Protein AF-A0A1R4EDB8-F1 (afdb_monomer_lite)

pLDDT: mean 90.73, std 8.74, range [51.84, 97.62]

Sequence (101 aa):
MTDIATTRQLIMDQAQLDLRPDNAESTWFLLGTLGCHLCDEAENTLRLFSGVVPITLQKVDIADFDEALMNQFATIIPVVLTPTQQLNYPFSVADLMAHGV

Secondary structure (DSSP, 8-state):
---HHHHHHHHHHHS-----TTTTTT-EEEEE-TT-HHHHHHHHHHHHHHTTS---EEEEEGGGS-HHHHHHHTTT-SEEE-SS-EEESS--HHHHHHH--

Foldseek 3Di:
DDALQVLLVLQVVQFPDPDDPVCSLQEKEFEDAPPDPVSVVVVVQVVVLCVVPPGHYDYGYLVSHDPVSSVVCVVQPGWMRGSHDIDTPPDHSVNCVVVPD

Radius of gyration: 12.65 Å; chains: 1; bounding box: 30×30×31 Å

InterPro domains:
  IPR008554 Glutaredoxin-like [PF05768] (30-90)
  IPR036249 Thioredoxin-like superfamily [SSF52833] (30-89)

Organism: NCBI:txid1945520

Structure (mmCIF, N/CA/C/O backbone):
data_AF-A0A1R4EDB8-F1
#
_entry.id   AF-A0A1R4EDB8-F1
#
loop_
_atom_site.group_PDB
_atom_site.id
_atom_site.type_symbol
_atom_site.label_atom_id
_atom_site.label_alt_id
_atom_site.label_comp_id
_atom_site.label_asym_id
_atom_site.label_entity_id
_atom_site.label_seq_id
_atom_site.pdbx_PDB_ins_code
_atom_site.Cartn_x
_atom_site.Cartn_y
_atom_site.Cartn_z
_atom_site.occupancy
_atom_site.B_iso_or_equiv
_atom_site.auth_seq_id
_atom_site.auth_comp_id
_atom_site.auth_asym_id
_atom_site.auth_atom_id
_atom_site.pdbx_PDB_model_num
ATOM 1 N N . MET A 1 1 ? 6.449 8.536 15.105 1.00 53.69 1 MET A N 1
ATOM 2 C CA . MET A 1 1 ? 6.848 7.803 13.888 1.00 53.69 1 MET A CA 1
ATOM 3 C C . MET A 1 1 ? 7.271 6.425 14.331 1.00 53.69 1 MET A C 1
ATOM 5 O O . MET A 1 1 ? 8.303 6.295 14.976 1.00 53.69 1 MET A O 1
ATOM 9 N N . THR A 1 2 ? 6.404 5.448 14.110 1.00 65.56 2 THR A N 1
ATOM 10 C CA . THR A 1 2 ? 6.689 4.033 14.349 1.00 65.56 2 THR A CA 1
ATOM 11 C C . THR A 1 2 ? 7.628 3.549 13.241 1.00 65.56 2 THR A C 1
ATOM 13 O O . THR A 1 2 ? 7.486 3.988 12.101 1.00 65.56 2 THR A O 1
ATOM 16 N N . ASP A 1 3 ? 8.619 2.721 13.568 1.00 88.19 3 ASP A N 1
ATOM 17 C CA . ASP A 1 3 ? 9.519 2.148 12.561 1.00 88.19 3 ASP A CA 1
ATOM 18 C C . ASP A 1 3 ? 8.758 1.207 11.607 1.00 88.19 3 ASP A C 1
ATOM 20 O O . ASP A 1 3 ? 7.725 0.640 11.978 1.00 88.19 3 ASP A O 1
ATOM 24 N N . ILE A 1 4 ? 9.270 1.039 10.382 1.00 88.88 4 ILE A N 1
ATOM 25 C CA . ILE A 1 4 ? 8.633 0.245 9.325 1.00 88.88 4 ILE A CA 1
ATOM 26 C C . ILE A 1 4 ? 8.313 -1.184 9.775 1.00 88.88 4 ILE A C 1
ATOM 28 O O . ILE A 1 4 ? 7.231 -1.685 9.470 1.00 88.88 4 ILE A O 1
ATOM 32 N N . ALA A 1 5 ? 9.201 -1.819 10.548 1.00 89.88 5 ALA A N 1
ATOM 33 C CA . ALA A 1 5 ? 8.997 -3.184 11.023 1.00 89.88 5 ALA A CA 1
ATOM 34 C C . ALA A 1 5 ? 7.781 -3.271 11.956 1.00 89.88 5 ALA A C 1
ATOM 36 O O . ALA A 1 5 ? 6.927 -4.144 11.805 1.00 89.88 5 ALA A O 1
ATOM 37 N N . THR A 1 6 ? 7.651 -2.313 12.876 1.00 92.00 6 THR A N 1
ATOM 38 C CA . THR A 1 6 ? 6.518 -2.253 13.804 1.00 92.00 6 THR A CA 1
ATOM 39 C C . THR A 1 6 ? 5.214 -1.957 13.072 1.00 92.00 6 THR A C 1
ATOM 41 O O . THR A 1 6 ? 4.203 -2.599 13.344 1.00 92.00 6 THR A O 1
ATOM 44 N N . THR A 1 7 ? 5.223 -1.017 12.123 1.00 93.12 7 THR A N 1
ATOM 45 C CA . THR A 1 7 ? 4.039 -0.711 11.307 1.00 93.12 7 THR A CA 1
ATOM 46 C C . THR A 1 7 ? 3.568 -1.941 10.533 1.00 93.12 7 THR A C 1
ATOM 48 O O . THR A 1 7 ? 2.379 -2.253 10.544 1.00 93.12 7 THR A O 1
ATOM 51 N N . ARG A 1 8 ? 4.494 -2.684 9.912 1.00 93.06 8 ARG A N 1
ATOM 52 C CA . ARG A 1 8 ? 4.177 -3.936 9.208 1.00 93.06 8 ARG A CA 1
ATOM 53 C C . ARG A 1 8 ? 3.583 -4.981 10.148 1.00 93.06 8 ARG A C 1
ATOM 55 O O . ARG A 1 8 ? 2.574 -5.583 9.799 1.00 93.06 8 ARG A O 1
ATOM 62 N N . GLN A 1 9 ? 4.155 -5.151 11.340 1.00 91.19 9 GLN A N 1
ATOM 63 C CA . GLN A 1 9 ? 3.640 -6.101 12.326 1.00 91.19 9 GLN A CA 1
ATOM 64 C C . GLN A 1 9 ? 2.212 -5.759 12.775 1.00 91.19 9 GLN A C 1
ATOM 66 O O . GLN A 1 9 ? 1.386 -6.661 12.886 1.00 91.19 9 GLN A O 1
ATOM 71 N N . LEU A 1 10 ? 1.914 -4.475 12.999 1.00 93.19 10 LEU A N 1
ATOM 72 C CA . LEU A 1 10 ? 0.565 -4.017 13.356 1.00 93.19 10 LEU A CA 1
ATOM 73 C C . LEU A 1 10 ? -0.441 -4.285 12.235 1.00 93.19 10 LEU A C 1
ATOM 75 O O . LEU A 1 10 ? -1.553 -4.732 12.495 1.00 93.19 10 LEU A O 1
ATOM 79 N N . ILE A 1 11 ? -0.038 -4.067 10.984 1.00 93.12 11 ILE A N 1
ATOM 80 C CA . ILE A 1 11 ? -0.884 -4.373 9.828 1.00 93.12 11 ILE A CA 1
ATOM 81 C C . ILE A 1 11 ? -1.133 -5.871 9.724 1.00 93.12 11 ILE A C 1
ATOM 83 O O . ILE A 1 11 ? -2.267 -6.257 9.505 1.00 93.12 11 ILE A O 1
ATOM 87 N N . MET A 1 12 ? -0.122 -6.721 9.905 1.00 91.00 12 MET A N 1
ATOM 88 C CA . MET A 1 12 ? -0.315 -8.176 9.867 1.00 91.00 12 MET A CA 1
ATOM 89 C C . MET A 1 12 ? -1.199 -8.697 11.010 1.00 91.00 12 MET A C 1
ATOM 91 O O . MET A 1 12 ? -1.857 -9.716 10.841 1.00 91.00 12 MET A O 1
ATOM 95 N N . ASP A 1 13 ? -1.199 -8.024 12.163 1.00 91.31 13 ASP A N 1
ATOM 96 C CA . ASP A 1 13 ? -2.040 -8.376 13.314 1.00 91.31 13 ASP A CA 1
ATOM 97 C C . ASP A 1 13 ? -3.514 -7.989 13.098 1.00 91.31 13 ASP A C 1
ATOM 99 O O . ASP A 1 13 ? -4.415 -8.749 13.448 1.00 91.31 13 ASP A O 1
ATOM 103 N N . GLN A 1 14 ? -3.762 -6.824 12.487 1.00 91.94 14 GLN A N 1
ATOM 104 C CA . GLN A 1 14 ? -5.114 -6.269 12.333 1.00 91.94 14 GLN A CA 1
ATOM 105 C C . GLN A 1 14 ? -5.759 -6.582 10.985 1.00 91.94 14 GLN A C 1
ATOM 107 O O . GLN A 1 14 ? -6.972 -6.772 10.898 1.00 91.94 14 GLN A O 1
ATOM 112 N N . ALA A 1 15 ? -4.963 -6.652 9.921 1.00 83.69 15 ALA A N 1
ATOM 113 C CA . ALA A 1 15 ? -5.429 -7.114 8.631 1.00 83.69 15 ALA A CA 1
ATOM 114 C C . ALA A 1 15 ? -5.607 -8.626 8.743 1.00 83.69 15 ALA A C 1
ATOM 116 O O . ALA A 1 15 ? -4.628 -9.360 8.849 1.00 83.69 15 ALA A O 1
ATOM 117 N N . GLN A 1 16 ? -6.854 -9.090 8.737 1.00 74.88 16 GLN A N 1
ATOM 118 C CA . GLN A 1 16 ? -7.228 -10.508 8.757 1.00 74.88 16 GLN A CA 1
ATOM 119 C C . GLN A 1 16 ? -6.817 -11.214 7.446 1.00 74.88 16 GLN A C 1
ATOM 121 O O . GLN A 1 16 ? -7.650 -11.715 6.695 1.00 74.88 16 GLN A O 1
ATOM 126 N N . LEU A 1 17 ? -5.526 -11.192 7.123 1.00 77.19 17 LEU A N 1
ATOM 127 C CA . LEU A 1 17 ? -4.947 -11.721 5.900 1.00 77.19 17 LEU A CA 1
ATOM 128 C C . LEU A 1 17 ? -4.512 -13.167 6.132 1.00 77.19 17 LEU A C 1
ATOM 130 O O . LEU A 1 17 ? -3.736 -13.455 7.042 1.00 77.19 17 LEU A O 1
ATOM 134 N N . ASP A 1 18 ? -4.913 -14.063 5.235 1.00 72.88 18 ASP A N 1
ATOM 135 C CA . ASP A 1 18 ? -4.371 -15.422 5.157 1.00 72.88 18 ASP A CA 1
ATOM 136 C C . ASP A 1 18 ? -2.971 -15.409 4.506 1.00 72.88 18 ASP A C 1
ATOM 138 O O . ASP A 1 18 ? -2.756 -15.910 3.395 1.00 72.88 18 ASP A O 1
ATOM 142 N N . LEU A 1 19 ? -1.999 -14.789 5.182 1.00 76.75 19 LEU A N 1
ATOM 143 C CA . LEU A 1 19 ? -0.596 -14.814 4.767 1.00 76.75 19 LEU A CA 1
ATOM 144 C C . LEU A 1 19 ? 0.005 -16.181 5.074 1.00 76.75 19 LEU A C 1
ATOM 146 O O . LEU A 1 19 ? -0.163 -16.724 6.169 1.00 76.75 19 LEU A O 1
ATOM 150 N N . ARG A 1 20 ? 0.777 -16.726 4.132 1.00 77.12 20 ARG A N 1
ATOM 151 C CA . ARG A 1 20 ? 1.587 -17.893 4.462 1.00 77.12 20 ARG A CA 1
ATOM 152 C C . ARG A 1 20 ? 2.790 -17.444 5.303 1.00 77.12 20 ARG A C 1
ATOM 154 O O . ARG A 1 20 ? 3.409 -16.427 4.984 1.00 77.12 20 ARG A O 1
ATOM 161 N N . PRO A 1 21 ? 3.169 -18.192 6.352 1.00 72.44 21 PRO A N 1
ATOM 162 C CA . PRO A 1 21 ? 4.286 -17.795 7.205 1.00 72.44 21 PRO A CA 1
ATOM 163 C C . PRO A 1 21 ? 5.614 -17.692 6.443 1.00 72.44 21 PRO A C 1
ATOM 165 O O . PRO A 1 21 ? 6.483 -16.920 6.830 1.00 72.44 21 PRO A O 1
ATOM 168 N N . ASP A 1 22 ? 5.780 -18.451 5.355 1.00 78.81 22 ASP A N 1
ATOM 169 C CA . ASP A 1 22 ? 7.010 -18.480 4.561 1.00 78.81 22 ASP A CA 1
ATOM 170 C C . ASP A 1 22 ? 7.242 -17.225 3.705 1.00 78.81 22 ASP A C 1
ATOM 172 O O . ASP A 1 22 ? 8.376 -16.994 3.287 1.00 78.81 22 ASP A O 1
ATOM 176 N N . ASN A 1 23 ? 6.217 -16.397 3.463 1.00 83.19 23 ASN A N 1
ATOM 177 C CA . ASN A 1 23 ? 6.337 -15.201 2.621 1.00 83.19 23 ASN A CA 1
ATOM 178 C C . ASN A 1 23 ? 5.775 -13.909 3.238 1.00 83.19 23 ASN A C 1
ATOM 180 O O . ASN A 1 23 ? 5.857 -12.856 2.597 1.00 83.19 23 ASN A O 1
ATOM 184 N N . ALA A 1 24 ? 5.244 -13.951 4.465 1.00 83.25 24 ALA A N 1
ATOM 185 C CA . ALA A 1 24 ? 4.696 -12.777 5.151 1.00 83.25 24 ALA A CA 1
ATOM 186 C C . ALA A 1 24 ? 5.713 -11.621 5.226 1.00 83.25 24 ALA A C 1
ATOM 188 O O . ALA A 1 24 ? 5.403 -10.488 4.855 1.00 83.25 24 ALA A O 1
ATOM 189 N N . GLU A 1 25 ? 6.966 -11.923 5.574 1.00 86.31 25 GLU A N 1
ATOM 190 C CA . GLU A 1 25 ? 8.049 -10.935 5.680 1.00 86.31 25 GLU A CA 1
ATOM 191 C C . GLU A 1 25 ? 8.318 -10.196 4.361 1.00 86.31 25 GLU A C 1
ATOM 193 O O . GLU A 1 25 ? 8.557 -8.989 4.356 1.00 86.31 25 GLU A O 1
ATOM 198 N N . SER A 1 26 ? 8.224 -10.899 3.229 1.00 90.62 26 SER A N 1
ATOM 199 C CA . SER A 1 26 ? 8.478 -10.354 1.889 1.00 90.62 26 SER A CA 1
ATOM 200 C C . SER A 1 26 ? 7.225 -9.798 1.204 1.00 90.62 26 SER A C 1
ATOM 202 O O . SER A 1 26 ? 7.308 -9.314 0.075 1.00 90.62 26 SER A O 1
ATOM 204 N N . THR A 1 27 ? 6.064 -9.867 1.861 1.00 93.62 27 THR A N 1
ATOM 205 C CA . THR A 1 27 ? 4.790 -9.413 1.296 1.00 93.62 27 THR A CA 1
ATOM 206 C C . THR A 1 27 ? 4.707 -7.889 1.279 1.00 93.62 27 THR A C 1
ATOM 208 O O . THR A 1 27 ? 5.052 -7.205 2.250 1.00 93.62 27 THR A O 1
ATOM 211 N N . TRP A 1 28 ? 4.231 -7.361 0.155 1.00 95.44 28 TRP A N 1
ATOM 212 C CA . TRP A 1 28 ? 3.928 -5.952 -0.043 1.00 95.44 28 TRP A CA 1
ATOM 213 C C . TRP A 1 28 ? 2.467 -5.697 0.313 1.00 95.44 28 T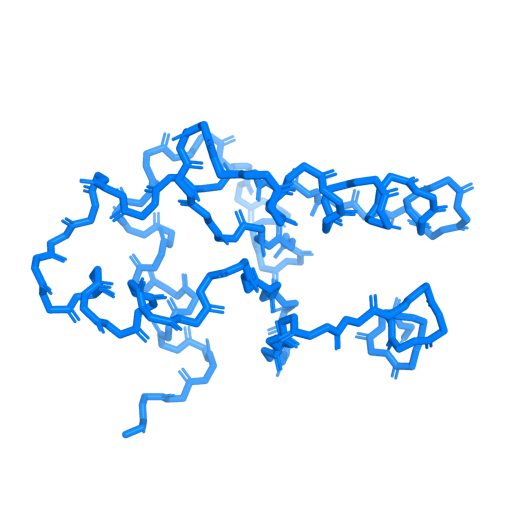RP A C 1
ATOM 215 O O . TRP A 1 28 ? 1.594 -6.476 -0.074 1.00 95.44 28 TRP A O 1
ATOM 225 N N . PHE A 1 29 ? 2.195 -4.590 0.998 1.00 96.00 29 PHE A N 1
ATOM 226 C CA . PHE A 1 29 ? 0.836 -4.174 1.337 1.00 96.00 29 PHE A CA 1
ATOM 227 C C . PHE A 1 29 ? 0.460 -2.910 0.571 1.00 96.00 29 PHE A C 1
ATOM 229 O O . PHE A 1 29 ? 1.207 -1.934 0.597 1.00 96.00 29 PHE A O 1
ATOM 236 N N . LEU A 1 30 ? -0.701 -2.917 -0.083 1.00 96.94 30 LEU A N 1
ATOM 237 C CA . LEU A 1 30 ? -1.368 -1.714 -0.572 1.00 96.94 30 LEU A CA 1
ATOM 238 C C . LEU A 1 30 ? -2.473 -1.352 0.421 1.00 96.94 30 LEU A C 1
ATOM 240 O O . LEU A 1 30 ? -3.513 -2.012 0.460 1.00 96.94 30 LEU A O 1
ATOM 244 N N . LEU A 1 31 ? -2.227 -0.313 1.212 1.00 97.44 31 LEU A N 1
ATOM 245 C CA . LEU A 1 31 ? -3.179 0.240 2.163 1.00 97.44 31 LEU A CA 1
ATOM 246 C C . LEU A 1 31 ? -4.108 1.223 1.454 1.00 97.44 31 LEU A C 1
ATOM 248 O O . LEU A 1 31 ? -3.648 2.154 0.783 1.00 97.44 31 LEU A O 1
ATOM 252 N N . GLY A 1 32 ? -5.408 1.040 1.636 1.00 96.62 32 GLY A N 1
ATOM 253 C CA . GLY A 1 32 ? -6.432 1.907 1.068 1.00 96.62 32 GLY A CA 1
ATOM 254 C C . GLY A 1 32 ? -7.782 1.677 1.728 1.00 96.62 32 GLY A C 1
ATOM 255 O O . GLY A 1 32 ? -7.861 1.056 2.780 1.00 96.62 32 GLY A O 1
ATOM 256 N N . THR A 1 33 ? -8.836 2.169 1.089 1.00 95.31 33 THR A N 1
ATOM 257 C CA . THR A 1 33 ? -10.227 1.880 1.452 1.00 95.31 33 THR A CA 1
ATOM 258 C C . THR A 1 33 ? -11.024 1.521 0.203 1.00 95.31 33 THR A C 1
ATOM 260 O O . THR A 1 33 ? -10.660 1.898 -0.919 1.00 95.31 33 THR A O 1
ATOM 263 N N . LEU A 1 34 ? -12.123 0.786 0.369 1.00 88.62 34 LEU A N 1
ATOM 264 C CA . LEU A 1 34 ? -13.050 0.516 -0.732 1.00 88.62 34 LEU A CA 1
ATOM 265 C C . LEU A 1 34 ? -13.627 1.815 -1.329 1.00 88.62 34 LEU A C 1
ATOM 267 O O . LEU A 1 34 ? -14.007 2.741 -0.617 1.00 88.62 34 LEU A O 1
ATOM 271 N N . GLY A 1 35 ? -13.723 1.873 -2.662 1.00 85.50 35 GLY A N 1
ATOM 272 C CA . GLY A 1 35 ? -14.277 3.027 -3.389 1.00 85.50 35 GLY A CA 1
ATOM 273 C C . GLY A 1 35 ? -13.329 4.226 -3.532 1.00 85.50 35 GLY A C 1
ATOM 274 O O . GLY A 1 35 ? -13.743 5.285 -4.004 1.00 85.50 35 GLY A O 1
ATOM 275 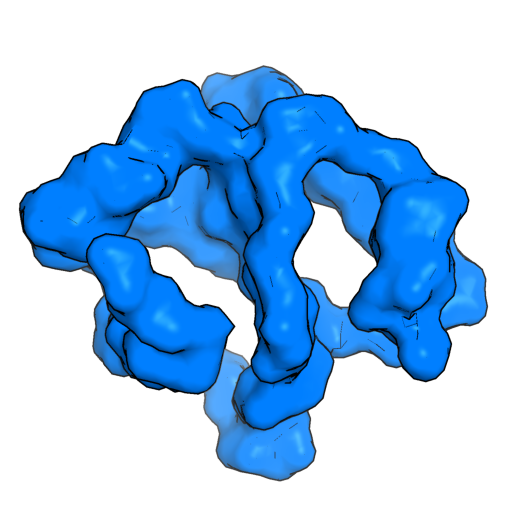N N . CYS A 1 36 ? -12.061 4.077 -3.146 1.00 91.44 36 CYS A N 1
ATOM 276 C CA . CYS A 1 36 ? -11.024 5.090 -3.301 1.00 91.44 36 CYS A CA 1
ATOM 277 C C . CYS A 1 36 ? -10.446 5.088 -4.730 1.00 91.44 36 CYS A C 1
ATOM 279 O O . CYS A 1 36 ? -9.681 4.199 -5.098 1.00 91.44 36 CYS A O 1
ATOM 281 N N . HIS A 1 37 ? -10.740 6.131 -5.516 1.00 93.94 37 HIS A N 1
ATOM 282 C CA . HIS A 1 37 ? -10.257 6.244 -6.900 1.00 93.94 37 HIS A CA 1
ATOM 283 C C . HIS A 1 37 ? -8.724 6.208 -7.016 1.00 93.94 37 HIS A C 1
ATOM 285 O O . HIS A 1 37 ? -8.181 5.485 -7.846 1.00 93.94 37 HIS A O 1
ATOM 291 N N . LEU A 1 38 ? -8.016 6.939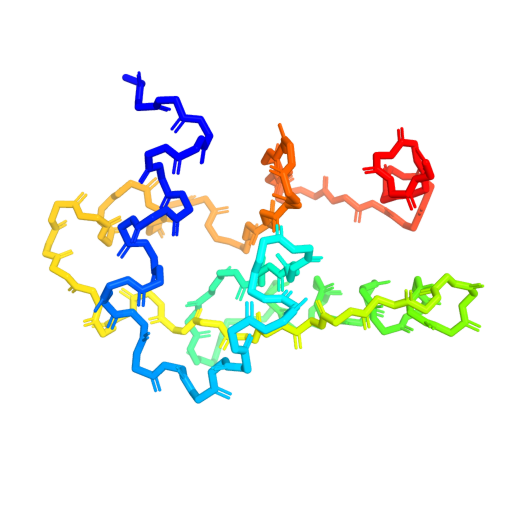 -6.147 1.00 95.88 38 LEU A N 1
ATOM 292 C CA . LEU A 1 38 ? -6.548 6.945 -6.134 1.00 95.88 38 LEU A CA 1
ATOM 293 C C . LEU A 1 38 ? -5.980 5.553 -5.832 1.00 95.88 38 LEU A C 1
ATOM 295 O O . LEU A 1 38 ? -4.931 5.179 -6.349 1.00 95.88 38 LEU A O 1
ATOM 299 N N . CYS A 1 39 ? -6.679 4.767 -5.015 1.00 95.75 39 CYS A N 1
ATOM 300 C CA . CYS A 1 39 ? -6.278 3.415 -4.663 1.00 95.75 39 CYS A CA 1
ATOM 301 C C . CYS A 1 39 ? -6.366 2.473 -5.876 1.00 95.75 39 CYS A C 1
ATOM 303 O O . CYS A 1 39 ? -5.488 1.626 -6.042 1.00 95.75 39 CYS A O 1
ATOM 305 N N . ASP A 1 40 ? -7.343 2.674 -6.768 1.00 94.81 40 ASP A N 1
ATOM 306 C CA . ASP A 1 40 ? -7.425 1.951 -8.045 1.00 94.81 40 ASP A CA 1
ATOM 307 C C . ASP A 1 40 ? -6.264 2.319 -8.990 1.00 94.81 40 ASP A C 1
ATOM 309 O O . ASP A 1 40 ? -5.716 1.454 -9.683 1.00 94.81 40 ASP A O 1
ATOM 313 N N . GLU A 1 41 ? -5.853 3.594 -9.015 1.00 96.56 41 GLU A N 1
ATOM 314 C CA . GLU A 1 41 ? -4.681 4.048 -9.781 1.00 96.56 41 GLU A CA 1
ATOM 315 C C . GLU A 1 41 ? -3.378 3.446 -9.240 1.00 96.56 41 GLU A C 1
ATOM 317 O O . GLU A 1 41 ? -2.579 2.891 -9.999 1.00 96.56 41 GLU A O 1
ATOM 322 N N . ALA A 1 42 ? -3.185 3.483 -7.922 1.00 97.19 42 ALA A N 1
ATOM 323 C CA . ALA A 1 42 ? -2.048 2.862 -7.251 1.00 97.19 42 ALA A CA 1
ATOM 324 C C . ALA A 1 42 ? -1.978 1.346 -7.515 1.00 97.19 42 ALA A C 1
ATOM 326 O O . ALA A 1 42 ? -0.904 0.807 -7.798 1.00 97.19 42 ALA A O 1
ATOM 327 N N . GLU A 1 43 ? -3.124 0.657 -7.489 1.00 95.69 43 GLU A N 1
ATOM 328 C CA . GLU A 1 43 ? -3.206 -0.768 -7.810 1.00 95.69 43 GLU A CA 1
ATOM 329 C C . GLU A 1 43 ? -2.846 -1.053 -9.277 1.00 95.69 43 GLU A C 1
ATOM 331 O O . GLU A 1 43 ? -2.153 -2.031 -9.556 1.00 95.69 43 GLU A O 1
ATOM 336 N N . ASN A 1 44 ? -3.254 -0.198 -10.225 1.00 96.00 44 ASN A N 1
ATOM 337 C CA . ASN A 1 44 ? -2.819 -0.304 -11.623 1.00 96.00 44 ASN A CA 1
ATOM 338 C C . ASN A 1 44 ? -1.292 -0.223 -11.750 1.00 96.00 44 ASN A C 1
ATOM 340 O O . ASN A 1 44 ? -0.691 -1.057 -12.431 1.00 96.00 44 ASN A O 1
ATOM 344 N N . THR A 1 45 ? -0.660 0.733 -11.067 1.00 96.62 45 THR A N 1
ATOM 345 C CA . THR A 1 45 ? 0.803 0.879 -11.057 1.00 96.62 45 THR A CA 1
ATOM 346 C C . THR A 1 45 ? 1.488 -0.368 -10.489 1.00 96.62 45 THR A C 1
ATOM 348 O O . THR A 1 45 ? 2.439 -0.877 -11.086 1.00 96.62 45 THR A O 1
ATOM 351 N N . LEU A 1 46 ? 0.970 -0.921 -9.388 1.00 96.00 46 LEU A N 1
ATOM 352 C CA . LEU A 1 46 ? 1.482 -2.159 -8.792 1.00 96.00 46 LEU A CA 1
ATOM 353 C C . LEU A 1 46 ? 1.276 -3.384 -9.689 1.00 96.00 46 LEU A C 1
ATOM 355 O O . LEU A 1 46 ? 2.167 -4.227 -9.770 1.00 96.00 46 LEU A O 1
ATOM 359 N N . ARG A 1 47 ? 0.147 -3.476 -10.405 1.00 95.31 47 ARG A N 1
ATOM 360 C CA . ARG A 1 47 ? -0.089 -4.541 -11.393 1.00 95.31 47 ARG A CA 1
ATOM 361 C C . ARG A 1 47 ? 0.960 -4.508 -12.500 1.00 95.31 47 ARG A C 1
ATOM 363 O O . ARG A 1 47 ? 1.540 -5.548 -12.807 1.00 95.31 47 ARG A O 1
ATOM 370 N N . LEU A 1 48 ? 1.245 -3.326 -13.052 1.00 95.31 48 LEU A N 1
ATOM 371 C CA . LEU A 1 48 ? 2.290 -3.155 -14.067 1.00 95.31 48 LEU A CA 1
ATOM 372 C C . LEU A 1 48 ? 3.667 -3.566 -13.533 1.00 95.31 48 LEU A C 1
ATOM 374 O O . LEU A 1 48 ? 4.383 -4.305 -14.204 1.00 95.31 48 LEU A O 1
ATOM 378 N N . PHE A 1 49 ? 4.008 -3.144 -12.313 1.00 95.38 49 PHE A N 1
ATOM 379 C CA . PHE A 1 49 ? 5.250 -3.541 -11.652 1.00 95.38 49 PHE A CA 1
ATOM 380 C C . PHE A 1 49 ? 5.336 -5.061 -11.442 1.00 95.38 49 PHE A C 1
ATOM 382 O O . PHE A 1 49 ? 6.340 -5.667 -11.811 1.00 95.38 49 PHE A O 1
ATOM 389 N N . SER A 1 50 ? 4.265 -5.695 -10.951 1.00 93.31 50 SER A N 1
ATOM 390 C CA . SER A 1 50 ? 4.216 -7.143 -10.694 1.00 93.31 50 SER A CA 1
ATOM 391 C C . SER A 1 50 ? 4.363 -8.006 -11.956 1.00 93.31 50 SER A C 1
ATOM 393 O O . SER A 1 50 ? 4.797 -9.154 -11.879 1.00 93.31 50 SER A O 1
ATOM 395 N N . GLY A 1 51 ? 4.039 -7.447 -13.130 1.00 92.50 51 GLY A N 1
ATOM 396 C CA . GLY A 1 51 ? 4.274 -8.088 -14.425 1.00 92.50 51 GLY A CA 1
ATOM 397 C C . GLY A 1 51 ? 5.749 -8.123 -14.844 1.00 92.50 51 GLY A C 1
ATOM 398 O O . GLY A 1 51 ? 6.103 -8.883 -15.744 1.00 92.50 51 GLY A O 1
ATOM 399 N N . VAL A 1 52 ? 6.603 -7.320 -14.201 1.00 92.25 52 VAL A N 1
ATOM 400 C CA . VAL A 1 52 ? 8.052 -7.245 -14.453 1.00 92.25 52 VAL A CA 1
ATOM 401 C C . VAL A 1 52 ? 8.844 -7.874 -13.306 1.00 92.25 52 VAL A C 1
ATOM 403 O O . VAL A 1 52 ? 9.791 -8.620 -13.552 1.00 92.25 52 VAL A O 1
ATOM 406 N N . VAL A 1 53 ? 8.451 -7.595 -12.061 1.00 91.38 53 VAL A N 1
ATOM 407 C CA . VAL A 1 53 ? 9.089 -8.104 -10.842 1.00 91.38 53 VAL A CA 1
ATOM 408 C C . VAL A 1 53 ? 8.070 -8.939 -10.064 1.00 91.38 53 VAL A C 1
ATOM 410 O O . VAL A 1 53 ? 7.076 -8.387 -9.595 1.00 91.38 53 VAL A O 1
ATOM 413 N N . PRO A 1 54 ? 8.279 -10.258 -9.898 1.00 90.69 54 PRO A N 1
ATOM 414 C CA . PRO A 1 54 ? 7.339 -11.092 -9.164 1.00 90.69 54 PRO A CA 1
ATOM 415 C C . PRO A 1 54 ? 7.345 -10.710 -7.679 1.00 90.69 54 PRO A C 1
ATOM 417 O O . PRO A 1 54 ? 8.331 -10.920 -6.976 1.00 90.69 54 PRO A O 1
ATOM 420 N N . ILE A 1 55 ? 6.222 -10.177 -7.200 1.00 92.00 55 ILE A N 1
ATOM 421 C CA . ILE A 1 55 ? 6.003 -9.835 -5.791 1.00 92.00 55 ILE A CA 1
ATOM 422 C C . ILE A 1 55 ? 4.748 -10.519 -5.255 1.00 92.00 55 ILE A C 1
ATOM 424 O O . ILE A 1 55 ? 3.800 -10.785 -5.995 1.00 92.00 55 ILE A O 1
ATOM 428 N N . THR A 1 56 ? 4.717 -10.763 -3.945 1.00 92.44 56 THR A N 1
ATOM 429 C CA . THR A 1 56 ? 3.463 -11.069 -3.244 1.00 92.44 56 THR A CA 1
ATOM 430 C C . THR A 1 56 ? 2.843 -9.747 -2.810 1.00 92.44 56 THR A C 1
ATOM 432 O O . THR A 1 56 ? 3.439 -9.036 -2.004 1.00 92.44 56 THR A O 1
ATOM 435 N N . LEU A 1 57 ? 1.674 -9.410 -3.354 1.00 93.00 57 LEU A N 1
ATOM 436 C CA . LEU A 1 57 ? 0.948 -8.179 -3.048 1.00 93.00 57 LEU A CA 1
ATOM 437 C C . LEU A 1 57 ? -0.363 -8.501 -2.330 1.00 93.00 57 LEU A C 1
ATOM 439 O O . LEU A 1 57 ? -1.112 -9.369 -2.776 1.00 93.00 57 LEU A O 1
ATOM 443 N N . GLN A 1 58 ? -0.652 -7.766 -1.260 1.00 93.94 58 GLN A N 1
ATOM 444 C CA . GLN A 1 58 ? -1.897 -7.857 -0.504 1.00 93.94 58 GLN A CA 1
ATOM 445 C C . GLN A 1 58 ? -2.550 -6.486 -0.398 1.00 93.94 58 GLN A C 1
ATOM 447 O O . GLN A 1 58 ? -1.900 -5.497 -0.057 1.00 93.94 58 GLN A O 1
ATOM 452 N N . LYS A 1 59 ? -3.846 -6.425 -0.702 1.00 94.00 59 LYS A N 1
ATOM 453 C CA . LYS A 1 59 ? -4.655 -5.224 -0.489 1.00 94.00 59 LYS A CA 1
ATOM 454 C C . LYS A 1 59 ? -5.214 -5.268 0.919 1.00 94.00 59 LYS A C 1
ATOM 456 O O . LYS A 1 59 ? -5.754 -6.293 1.324 1.00 94.00 59 LYS A O 1
ATOM 461 N N . VAL A 1 60 ? -5.098 -4.158 1.630 1.00 95.00 60 VAL A N 1
ATOM 462 C CA . VAL A 1 60 ? -5.552 -4.053 3.011 1.00 95.00 60 VAL A CA 1
ATOM 463 C C . VAL A 1 60 ? -6.468 -2.852 3.131 1.00 95.00 60 VAL A C 1
ATOM 465 O O . VAL A 1 60 ? -6.068 -1.732 2.796 1.00 95.00 60 VAL A O 1
ATOM 468 N N . ASP A 1 61 ? -7.697 -3.102 3.577 1.00 95.25 61 ASP A N 1
ATOM 469 C CA . ASP A 1 61 ? -8.634 -2.036 3.903 1.00 95.25 61 ASP A CA 1
ATOM 470 C C . ASP A 1 61 ? -8.313 -1.509 5.302 1.00 95.25 61 ASP A C 1
ATOM 472 O O . ASP A 1 61 ? -8.393 -2.232 6.293 1.00 95.25 61 ASP A O 1
ATOM 476 N N . ILE A 1 62 ? -7.909 -0.243 5.381 1.00 95.75 62 ILE A N 1
ATOM 477 C CA . ILE A 1 62 ? -7.573 0.379 6.663 1.00 95.75 62 ILE A CA 1
ATOM 478 C C . ILE A 1 62 ? -8.816 0.659 7.517 1.00 95.75 62 ILE A C 1
ATOM 480 O O . ILE A 1 62 ? -8.666 0.999 8.688 1.00 95.75 62 ILE A O 1
ATOM 484 N N . ALA A 1 63 ? -10.026 0.554 6.953 1.00 93.56 63 ALA A N 1
ATOM 485 C CA . ALA A 1 63 ? -11.272 0.731 7.695 1.00 93.56 63 ALA A CA 1
ATOM 486 C C . ALA A 1 63 ? -11.512 -0.381 8.733 1.00 93.56 63 ALA A C 1
ATOM 488 O O . ALA A 1 63 ? -12.277 -0.170 9.672 1.00 93.56 63 ALA A O 1
ATOM 489 N N . ASP A 1 64 ? -10.849 -1.532 8.581 1.00 91.94 64 ASP A N 1
ATOM 490 C CA . ASP A 1 64 ? -10.916 -2.652 9.526 1.00 91.94 64 ASP A CA 1
ATOM 491 C C . ASP A 1 64 ? -9.934 -2.507 10.706 1.00 91.94 64 ASP A C 1
ATOM 493 O O . ASP A 1 64 ? -9.959 -3.307 11.643 1.00 91.94 64 ASP A O 1
ATOM 497 N N . PHE A 1 65 ? -9.056 -1.499 10.678 1.00 94.81 65 PHE A N 1
ATOM 498 C CA . PHE A 1 65 ? -8.071 -1.261 11.731 1.00 94.81 65 PHE A CA 1
ATOM 499 C C . PHE A 1 65 ? -8.670 -0.576 12.960 1.00 94.81 65 PHE A C 1
ATOM 501 O O . PHE A 1 65 ? -9.716 0.075 12.906 1.00 94.81 65 PHE A O 1
ATOM 508 N N . ASP A 1 66 ? -7.948 -0.656 14.080 1.00 96.25 66 ASP A N 1
ATOM 509 C CA . ASP A 1 66 ? -8.230 0.205 15.221 1.00 96.25 66 ASP A CA 1
ATOM 510 C C . ASP A 1 66 ? -8.051 1.692 14.859 1.00 96.25 66 ASP A C 1
ATOM 512 O O . ASP A 1 66 ? -7.332 2.065 13.927 1.00 96.25 66 ASP A O 1
ATOM 516 N N . GLU A 1 67 ? -8.701 2.569 15.626 1.00 95.44 67 GLU A N 1
ATOM 517 C CA . GLU A 1 67 ? -8.727 4.008 15.358 1.00 95.44 67 GLU A CA 1
ATOM 518 C C . GLU A 1 67 ? -7.322 4.638 15.299 1.00 95.44 67 GLU A C 1
ATOM 520 O O . GLU A 1 67 ? -7.079 5.547 14.500 1.00 95.44 67 GLU A O 1
ATOM 525 N N . ALA A 1 68 ? -6.376 4.167 16.115 1.00 94.19 68 ALA A N 1
ATOM 526 C CA . ALA A 1 68 ? -5.030 4.724 16.162 1.00 94.19 68 ALA A CA 1
ATOM 527 C C . ALA A 1 68 ? -4.210 4.341 14.922 1.00 94.19 68 ALA A C 1
ATOM 529 O O . ALA A 1 68 ? -3.465 5.180 14.405 1.00 94.19 68 ALA A O 1
ATOM 530 N N . LEU A 1 69 ? -4.332 3.106 14.429 1.00 94.75 69 LEU A N 1
ATOM 531 C CA . LEU A 1 69 ? -3.665 2.676 13.199 1.00 94.75 69 LEU A CA 1
ATOM 532 C C . LEU A 1 69 ? -4.348 3.256 11.954 1.00 94.75 69 LEU A C 1
ATOM 534 O O . LEU A 1 69 ? -3.662 3.786 11.080 1.00 94.75 69 LEU A O 1
ATOM 538 N N . MET A 1 70 ? -5.683 3.258 11.908 1.00 95.75 70 MET A N 1
ATOM 539 C CA . MET A 1 70 ? -6.454 3.856 10.812 1.00 95.75 70 MET A CA 1
ATOM 540 C C . MET A 1 70 ? -6.103 5.341 10.621 1.00 95.75 70 MET A C 1
ATOM 542 O O . MET A 1 70 ? -5.798 5.772 9.506 1.00 95.75 70 MET A O 1
ATOM 546 N N . ASN A 1 71 ? -6.073 6.127 11.704 1.00 95.62 71 ASN A N 1
ATOM 547 C CA . ASN A 1 71 ? -5.793 7.567 11.641 1.00 95.62 71 ASN A CA 1
ATOM 548 C C . ASN A 1 71 ? -4.387 7.904 11.120 1.00 95.62 71 ASN A 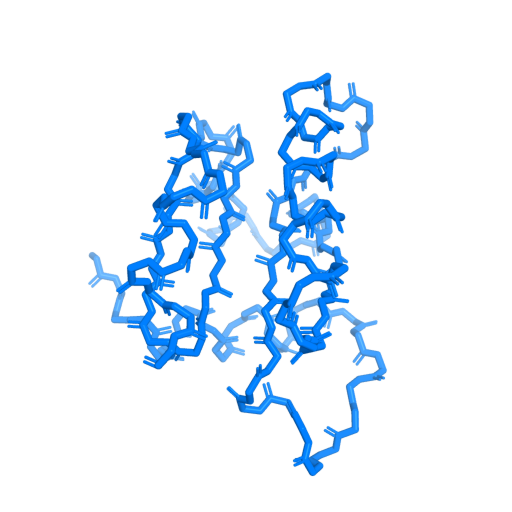C 1
ATOM 550 O O . ASN A 1 71 ? -4.178 9.005 10.610 1.00 95.62 71 ASN A O 1
ATOM 554 N N . GLN A 1 72 ? -3.426 6.977 11.206 1.00 94.94 72 GLN A N 1
ATOM 555 C CA . GLN A 1 72 ? -2.091 7.176 10.629 1.00 94.94 72 GLN A CA 1
ATOM 556 C C . GLN A 1 72 ? -2.116 7.195 9.097 1.00 94.94 72 GLN A C 1
ATOM 558 O O . GLN A 1 72 ? -1.280 7.861 8.487 1.00 94.94 72 GLN A O 1
ATOM 563 N N . PHE A 1 73 ? -3.070 6.492 8.479 1.00 95.94 73 PHE A N 1
ATOM 564 C CA . PHE A 1 73 ? -3.146 6.334 7.027 1.00 95.94 73 PHE A CA 1
ATOM 565 C C . PHE A 1 73 ? -4.309 7.091 6.382 1.00 95.94 73 PHE A C 1
ATOM 567 O O . PHE A 1 73 ? -4.212 7.441 5.209 1.00 95.94 73 PHE A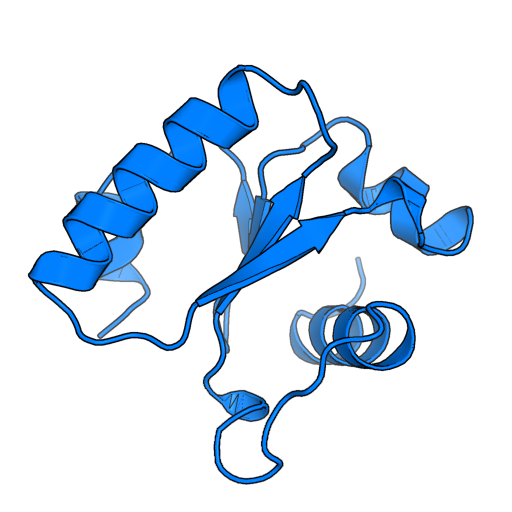 O 1
ATOM 574 N N . ALA A 1 74 ? -5.375 7.396 7.127 1.00 94.88 74 ALA A N 1
ATOM 575 C CA . ALA A 1 74 ? -6.639 7.927 6.604 1.00 94.88 74 ALA A CA 1
ATOM 576 C C . ALA A 1 74 ? -6.515 9.149 5.670 1.00 94.88 74 ALA A C 1
ATOM 578 O O . ALA A 1 74 ? -7.350 9.332 4.788 1.00 94.88 74 ALA A O 1
ATOM 579 N N . THR A 1 75 ? -5.483 9.983 5.832 1.00 94.94 75 THR A N 1
ATOM 580 C CA . THR A 1 75 ? -5.257 11.194 5.018 1.00 94.94 75 THR A CA 1
ATOM 581 C C . THR A 1 75 ? -4.179 11.044 3.945 1.00 94.94 75 THR A C 1
ATOM 583 O O . THR A 1 75 ? -3.956 11.980 3.178 1.00 94.94 75 THR A O 1
ATOM 586 N N . ILE A 1 76 ? -3.501 9.895 3.892 1.00 95.62 76 ILE A N 1
ATOM 587 C CA . ILE A 1 76 ? -2.368 9.634 2.992 1.00 95.62 76 ILE A CA 1
ATOM 588 C C . ILE A 1 76 ? -2.555 8.390 2.121 1.00 95.62 76 ILE A C 1
ATOM 590 O O . ILE A 1 76 ? -1.692 8.111 1.291 1.00 95.62 76 ILE A O 1
ATOM 594 N N . ILE A 1 77 ? -3.652 7.641 2.291 1.00 96.19 77 ILE A N 1
ATOM 595 C CA . ILE A 1 77 ? -3.993 6.552 1.373 1.00 96.19 77 ILE A CA 1
ATOM 596 C C . ILE A 1 77 ? -4.124 7.071 -0.073 1.00 96.19 77 ILE A C 1
ATOM 598 O O . ILE A 1 77 ? -4.648 8.167 -0.289 1.00 96.19 77 ILE A O 1
ATOM 602 N N . PRO A 1 78 ? -3.708 6.281 -1.076 1.00 97.62 78 PRO A N 1
ATOM 603 C CA . PRO A 1 78 ? -3.112 4.952 -0.950 1.00 97.62 78 PRO A CA 1
ATOM 604 C C . PRO A 1 78 ? -1.636 4.977 -0.528 1.00 97.62 78 PRO A C 1
ATOM 606 O O . PRO A 1 78 ? -0.857 5.838 -0.941 1.00 97.62 78 PRO A O 1
ATOM 609 N N . VAL A 1 79 ? -1.243 3.972 0.258 1.00 97.31 79 VAL A N 1
ATOM 610 C CA . VAL A 1 79 ? 0.138 3.782 0.729 1.00 97.31 79 VAL A CA 1
ATOM 611 C C . VAL A 1 79 ? 0.614 2.378 0.384 1.00 97.31 79 VAL A C 1
ATOM 613 O O . VAL A 1 79 ? -0.101 1.403 0.602 1.00 97.31 79 VAL A O 1
ATOM 616 N N . VAL A 1 80 ? 1.840 2.267 -0.123 1.00 96.81 80 VAL A N 1
ATOM 617 C CA . VAL A 1 80 ? 2.516 0.985 -0.333 1.00 96.81 80 VAL A CA 1
ATOM 618 C C . VAL A 1 80 ? 3.533 0.760 0.770 1.00 96.81 80 VAL A C 1
ATOM 620 O O . VAL A 1 80 ? 4.398 1.600 1.005 1.00 96.81 80 VAL A O 1
ATOM 623 N N . LEU A 1 81 ? 3.457 -0.396 1.418 1.00 95.56 81 LEU A N 1
ATOM 624 C CA . LEU A 1 81 ? 4.474 -0.869 2.347 1.00 95.56 81 LEU A CA 1
ATOM 625 C C . LEU A 1 81 ? 5.206 -2.055 1.737 1.00 95.56 81 LEU A C 1
ATOM 627 O O . LEU A 1 81 ? 4.651 -3.148 1.603 1.00 95.56 81 LEU A O 1
ATOM 631 N N . THR A 1 82 ? 6.469 -1.834 1.396 1.00 94.31 82 THR A N 1
ATOM 632 C CA . THR A 1 82 ? 7.416 -2.892 1.042 1.00 94.31 82 THR A CA 1
ATOM 633 C C . THR A 1 82 ? 7.927 -3.563 2.326 1.00 94.31 82 THR A C 1
ATOM 635 O O . THR A 1 82 ? 7.606 -3.109 3.433 1.00 94.31 82 THR A O 1
ATOM 638 N N . PRO A 1 83 ? 8.733 -4.636 2.233 1.00 92.25 83 PRO A N 1
ATOM 639 C CA . PRO A 1 83 ? 9.403 -5.218 3.395 1.00 92.25 83 PRO A CA 1
ATOM 640 C C . PRO A 1 83 ? 10.233 -4.215 4.204 1.00 92.25 83 PRO A C 1
ATOM 642 O O . PRO A 1 83 ? 10.386 -4.376 5.411 1.00 92.25 83 PRO A O 1
ATOM 645 N N . THR A 1 84 ? 10.756 -3.175 3.553 1.00 91.62 84 THR A N 1
ATOM 646 C CA . THR A 1 84 ? 11.748 -2.269 4.143 1.00 91.62 84 THR A CA 1
ATOM 647 C C . THR A 1 84 ? 11.325 -0.807 4.154 1.00 91.62 84 THR A C 1
ATOM 649 O O . THR A 1 84 ? 11.957 -0.013 4.850 1.00 91.62 84 THR A O 1
ATOM 652 N N . GLN A 1 85 ? 10.297 -0.411 3.398 1.00 93.25 85 GLN A N 1
ATOM 653 C CA . GLN A 1 85 ? 9.970 0.998 3.188 1.00 93.25 85 GLN A CA 1
ATOM 654 C C . GLN A 1 85 ? 8.478 1.264 2.992 1.00 93.25 85 GLN A C 1
ATOM 656 O O . GLN A 1 85 ? 7.701 0.388 2.620 1.00 93.25 85 GLN A O 1
ATOM 661 N N . GLN A 1 86 ? 8.106 2.525 3.211 1.00 94.75 86 GLN A N 1
ATOM 662 C CA . GLN A 1 86 ? 6.788 3.071 2.927 1.00 94.75 86 GLN A CA 1
ATOM 663 C C . GLN A 1 86 ? 6.873 4.049 1.754 1.00 94.75 86 GLN A C 1
ATOM 665 O O . GLN A 1 86 ? 7.704 4.958 1.767 1.00 94.75 86 GLN A O 1
ATOM 670 N N . LEU A 1 87 ? 5.976 3.901 0.783 1.00 96.19 87 LEU A N 1
ATOM 671 C CA . LEU A 1 87 ? 5.776 4.842 -0.310 1.00 96.19 87 LEU A CA 1
ATOM 672 C C . LEU A 1 87 ? 4.355 5.397 -0.227 1.00 96.19 87 LEU A C 1
ATOM 674 O O . LEU A 1 87 ? 3.379 4.650 -0.303 1.00 96.19 87 LEU A O 1
ATOM 678 N N . ASN A 1 88 ? 4.242 6.713 -0.094 1.00 96.06 88 ASN A N 1
ATOM 679 C CA . ASN A 1 88 ? 2.958 7.400 -0.180 1.00 96.06 88 ASN A CA 1
ATOM 680 C C . ASN A 1 88 ? 2.695 7.759 -1.638 1.00 96.06 88 ASN A C 1
ATOM 682 O O . ASN A 1 88 ? 3.613 8.174 -2.346 1.00 96.06 88 ASN A O 1
ATOM 686 N N . TYR A 1 89 ? 1.450 7.628 -2.083 1.00 95.69 89 TYR A N 1
ATOM 687 C CA . TYR A 1 89 ? 1.070 8.117 -3.402 1.00 95.69 89 TYR A CA 1
ATOM 688 C C . TYR A 1 89 ? 1.268 9.644 -3.498 1.00 95.69 89 TYR A C 1
ATOM 690 O O . TYR A 1 89 ? 1.025 10.349 -2.513 1.00 95.69 89 TYR A O 1
ATOM 698 N N . PRO A 1 90 ? 1.682 10.191 -4.658 1.00 96.31 90 PRO A N 1
ATOM 699 C CA . PRO A 1 90 ? 1.915 9.526 -5.946 1.00 96.31 90 PRO A CA 1
ATOM 700 C C . PRO A 1 90 ? 3.243 8.764 -6.049 1.00 96.31 90 PRO A C 1
ATOM 702 O O . PRO A 1 90 ? 4.278 9.241 -5.598 1.00 96.31 90 PRO A O 1
ATOM 705 N N . PHE A 1 91 ? 3.213 7.609 -6.725 1.00 95.50 91 PHE A N 1
ATOM 706 C CA . PHE A 1 91 ? 4.399 6.836 -7.115 1.00 95.50 91 PHE A CA 1
ATOM 707 C C . PHE A 1 91 ? 4.213 6.198 -8.500 1.00 95.50 91 PHE A C 1
ATOM 709 O O . PHE A 1 91 ? 3.094 5.931 -8.945 1.00 95.50 91 PHE A O 1
ATOM 716 N N . SER A 1 92 ? 5.326 5.935 -9.177 1.00 95.25 92 SER A N 1
ATOM 717 C CA . SER A 1 92 ? 5.406 5.294 -10.491 1.00 95.25 92 SER A CA 1
ATOM 718 C C . SER A 1 92 ? 6.022 3.893 -10.403 1.00 95.25 92 SER A C 1
ATOM 720 O O . SER A 1 92 ? 6.577 3.497 -9.380 1.00 95.25 92 SER A O 1
ATOM 722 N N . VAL A 1 93 ? 5.997 3.140 -11.509 1.00 94.25 93 VAL A N 1
ATOM 723 C CA . VAL A 1 93 ? 6.720 1.855 -11.607 1.00 94.25 93 VAL A CA 1
ATOM 724 C C . VAL A 1 93 ? 8.227 2.044 -11.389 1.00 94.25 93 VAL A C 1
ATOM 726 O O . VAL A 1 93 ? 8.872 1.168 -10.823 1.00 94.25 93 VAL A O 1
ATOM 729 N N . ALA A 1 94 ? 8.795 3.185 -11.797 1.00 93.56 94 ALA A N 1
ATOM 730 C CA . ALA A 1 94 ? 10.212 3.479 -11.589 1.00 93.56 94 ALA A CA 1
ATOM 731 C C . ALA A 1 94 ? 10.555 3.644 -10.102 1.00 93.56 94 ALA A C 1
ATOM 733 O O . ALA A 1 94 ? 11.572 3.113 -9.660 1.00 93.56 94 ALA A O 1
ATOM 734 N N . ASP A 1 95 ? 9.681 4.299 -9.333 1.00 94.12 95 ASP A N 1
ATOM 735 C CA . ASP A 1 95 ? 9.844 4.422 -7.881 1.00 94.12 95 ASP A CA 1
ATOM 736 C C . ASP A 1 95 ? 9.780 3.036 -7.223 1.00 94.12 95 ASP A C 1
ATOM 738 O O . ASP A 1 95 ? 10.654 2.680 -6.440 1.00 94.12 95 ASP A O 1
ATOM 742 N N . LEU A 1 96 ? 8.816 2.193 -7.615 1.00 93.06 96 LEU A N 1
ATOM 743 C CA . LEU A 1 96 ? 8.710 0.820 -7.101 1.00 93.06 96 LEU A CA 1
ATOM 744 C C . LEU A 1 96 ? 9.954 -0.025 -7.425 1.00 93.06 96 LEU A C 1
ATOM 746 O O . LEU A 1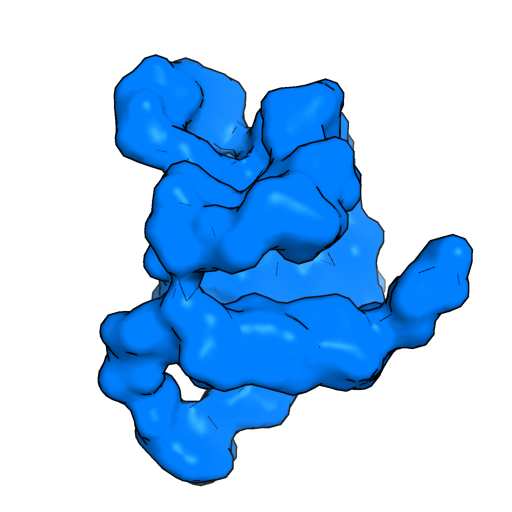 96 ? 10.421 -0.774 -6.570 1.00 93.06 96 LEU A O 1
ATOM 750 N N . MET A 1 97 ? 10.533 0.125 -8.622 1.00 90.50 97 MET A N 1
ATOM 751 C CA . MET A 1 97 ? 11.774 -0.563 -9.002 1.00 90.50 97 MET A CA 1
ATOM 752 C C . MET A 1 97 ? 12.984 -0.111 -8.180 1.00 90.50 97 MET A C 1
ATOM 754 O O . MET A 1 97 ? 13.845 -0.932 -7.887 1.00 90.50 97 MET A O 1
ATOM 758 N N . ALA A 1 98 ? 13.061 1.155 -7.763 1.00 87.81 98 ALA A N 1
ATOM 759 C CA . ALA A 1 98 ? 14.151 1.623 -6.900 1.00 87.81 98 ALA A CA 1
ATOM 760 C C . ALA A 1 98 ? 14.118 0.993 -5.492 1.00 87.81 98 ALA A C 1
ATOM 762 O O . ALA A 1 98 ? 15.116 1.034 -4.772 1.00 87.81 98 ALA A O 1
ATOM 763 N N . HIS A 1 99 ? 12.976 0.416 -5.111 1.00 77.19 99 HIS A N 1
ATOM 764 C CA . HIS A 1 99 ? 12.689 -0.063 -3.760 1.00 77.19 99 HIS A CA 1
ATOM 765 C C . HIS A 1 99 ? 12.309 -1.552 -3.697 1.00 77.19 99 HIS A C 1
ATOM 767 O O . HIS A 1 99 ? 12.048 -2.074 -2.613 1.00 77.19 99 HIS A O 1
ATOM 773 N N . GLY A 1 100 ? 12.261 -2.231 -4.848 1.00 61.88 100 GLY A N 1
ATOM 774 C CA . GLY A 1 100 ? 11.813 -3.617 -4.989 1.00 61.88 100 GLY A CA 1
ATOM 775 C C . GLY A 1 100 ? 12.817 -4.562 -5.638 1.00 61.88 100 GLY A C 1
ATOM 776 O O . GLY A 1 100 ? 12.405 -5.611 -6.133 1.00 61.88 100 GLY A O 1
ATOM 777 N N . VAL A 1 101 ? 14.101 -4.193 -5.636 1.00 51.84 101 VAL A N 1
ATOM 778 C CA . VAL A 1 101 ? 15.231 -5.019 -6.092 1.00 51.84 101 VAL A CA 1
ATOM 779 C C . VAL A 1 101 ? 16.217 -5.214 -4.949 1.00 51.84 101 VAL A C 1
ATOM 781 O O . VAL A 1 101 ? 16.475 -4.223 -4.229 1.00 51.84 101 VAL A O 1
#